Protein AF-A0AAP7ZIB4-F1 (afdb_monomer_lite)

Radius of gyration: 18.34 Å; chains: 1; bounding box: 40×40×44 Å

Structure (mmCIF, N/CA/C/O backbone):
data_AF-A0AAP7ZIB4-F1
#
_entry.id   AF-A0AAP7ZIB4-F1
#
loop_
_atom_site.group_PDB
_atom_site.id
_atom_site.type_symbol
_atom_site.label_atom_id
_atom_site.label_alt_id
_atom_site.label_comp_id
_atom_site.label_asym_id
_atom_site.label_entity_id
_atom_site.label_seq_id
_atom_site.pdbx_PDB_ins_code
_atom_site.Cartn_x
_atom_site.Cartn_y
_atom_site.Cartn_z
_atom_site.occupancy
_atom_site.B_iso_or_equiv
_atom_site.auth_seq_id
_atom_site.auth_comp_id
_atom_site.auth_asym_id
_atom_site.auth_atom_id
_atom_site.pdbx_PDB_model_num
ATOM 1 N N . MET A 1 1 ? 3.383 24.168 11.590 1.00 34.25 1 MET A N 1
ATOM 2 C CA . MET A 1 1 ? 4.564 24.063 10.703 1.00 34.25 1 MET A CA 1
ATOM 3 C C . MET A 1 1 ? 4.504 22.701 10.032 1.00 34.25 1 MET A C 1
ATOM 5 O O . MET A 1 1 ? 4.671 21.702 10.714 1.00 34.25 1 MET A O 1
ATOM 9 N N . GLY A 1 2 ? 4.090 22.662 8.764 1.00 28.77 2 GLY A N 1
ATOM 10 C CA . GLY A 1 2 ? 3.825 21.426 8.025 1.00 28.77 2 GLY A CA 1
ATOM 11 C C . GLY A 1 2 ? 5.024 21.015 7.176 1.00 28.77 2 GLY A C 1
ATOM 12 O O . GLY A 1 2 ? 5.537 21.827 6.413 1.00 28.77 2 GLY A O 1
ATOM 13 N N . SER A 1 3 ? 5.444 19.758 7.305 1.00 31.84 3 SER A N 1
ATOM 14 C CA . SER A 1 3 ? 6.395 19.114 6.401 1.00 31.84 3 SER A CA 1
ATOM 15 C C . SER A 1 3 ? 5.609 18.349 5.340 1.00 31.84 3 SER A C 1
ATOM 17 O O . SER A 1 3 ? 5.245 17.190 5.529 1.00 31.84 3 SER A O 1
ATOM 19 N N . LEU A 1 4 ? 5.327 19.021 4.225 1.00 31.39 4 LEU A N 1
ATOM 20 C CA . LEU A 1 4 ? 5.116 18.355 2.945 1.00 31.39 4 LEU A CA 1
ATOM 21 C C . LEU A 1 4 ? 6.457 17.726 2.556 1.00 31.39 4 LEU A C 1
ATOM 23 O O . LEU A 1 4 ? 7.365 18.433 2.125 1.00 31.39 4 LEU A O 1
ATOM 27 N N . SER A 1 5 ? 6.599 16.413 2.738 1.00 37.44 5 SER A N 1
ATOM 28 C CA . SER A 1 5 ? 7.734 15.668 2.192 1.00 37.44 5 SER A CA 1
ATOM 29 C C . SER A 1 5 ? 7.602 15.622 0.671 1.00 37.44 5 SER A C 1
ATOM 31 O O . SER A 1 5 ? 7.035 14.699 0.092 1.00 37.44 5 SER A O 1
ATOM 33 N N . LEU A 1 6 ? 8.110 16.672 0.030 1.00 36.69 6 LEU A N 1
ATOM 34 C CA . LEU A 1 6 ? 8.463 16.691 -1.379 1.00 36.69 6 LEU A CA 1
ATOM 35 C C . LEU A 1 6 ? 9.597 15.679 -1.575 1.00 36.69 6 LEU A C 1
ATOM 37 O O . LEU A 1 6 ? 10.765 15.982 -1.343 1.00 36.69 6 LEU A O 1
ATOM 41 N N . LEU A 1 7 ? 9.250 14.466 -2.001 1.00 39.47 7 LEU A N 1
ATOM 42 C CA . LEU A 1 7 ? 10.171 13.553 -2.678 1.00 39.47 7 LEU A CA 1
ATOM 43 C C . LEU A 1 7 ? 10.563 14.188 -4.019 1.00 39.47 7 LEU A C 1
ATOM 45 O O . LEU A 1 7 ? 10.048 13.840 -5.074 1.00 39.47 7 LEU A O 1
ATOM 49 N N . ALA A 1 8 ? 11.428 15.192 -3.955 1.00 42.78 8 ALA A N 1
ATOM 50 C CA . ALA A 1 8 ? 12.013 15.868 -5.099 1.00 42.78 8 ALA A CA 1
ATOM 51 C C . ALA A 1 8 ? 13.459 16.222 -4.757 1.00 42.78 8 ALA A C 1
ATOM 53 O O . ALA A 1 8 ? 13.782 17.393 -4.653 1.00 42.78 8 ALA A O 1
ATOM 54 N N . CYS A 1 9 ? 14.302 15.215 -4.516 1.00 45.88 9 CYS A N 1
ATOM 55 C CA . CYS A 1 9 ? 15.765 15.330 -4.489 1.00 45.88 9 CYS A CA 1
ATOM 56 C C . CYS A 1 9 ? 16.380 13.924 -4.591 1.00 45.88 9 CYS A C 1
ATOM 58 O O . CYS A 1 9 ? 17.032 13.437 -3.673 1.00 45.88 9 CYS A O 1
ATOM 60 N N . THR A 1 10 ? 16.199 13.240 -5.719 1.00 48.03 10 THR A N 1
ATOM 61 C CA . THR A 1 10 ? 17.286 12.369 -6.175 1.00 48.03 10 THR A CA 1
ATOM 62 C C . THR A 1 10 ? 18.381 13.305 -6.665 1.00 48.03 10 THR A C 1
ATOM 64 O O . THR A 1 10 ? 18.334 13.755 -7.808 1.00 48.03 10 THR A O 1
ATOM 67 N N . GLU A 1 11 ? 19.295 13.685 -5.775 1.00 46.38 11 GLU A N 1
ATOM 68 C CA . GLU A 1 11 ? 20.429 14.540 -6.116 1.00 46.38 11 GLU A CA 1
ATOM 69 C C . GLU A 1 11 ? 21.193 13.934 -7.312 1.00 46.38 11 GLU A C 1
ATOM 71 O O . GLU A 1 11 ? 21.683 12.802 -7.228 1.00 46.38 11 GLU A O 1
ATOM 76 N N . PRO A 1 12 ? 21.344 14.657 -8.439 1.00 49.06 12 PRO A N 1
ATOM 77 C CA . PRO A 1 12 ? 22.594 14.571 -9.172 1.00 49.06 12 PRO A CA 1
ATOM 78 C C . PRO A 1 12 ? 23.687 15.043 -8.210 1.00 49.06 12 PRO A C 1
ATOM 80 O O . PRO A 1 12 ? 23.446 15.956 -7.419 1.00 49.06 12 PRO A O 1
ATOM 83 N N . SER A 1 13 ? 24.881 14.450 -8.275 1.00 46.34 13 SER A N 1
ATOM 84 C CA . SER A 1 13 ? 26.043 14.923 -7.513 1.00 46.34 13 SER A CA 1
ATOM 85 C C . SER A 1 13 ? 26.079 16.461 -7.471 1.00 46.34 13 SER A C 1
ATOM 87 O O . SER A 1 13 ? 25.863 17.075 -8.527 1.00 46.34 13 SER A O 1
ATOM 89 N N . PRO A 1 14 ? 26.316 17.081 -6.298 1.00 46.84 14 PRO A N 1
ATOM 90 C CA . PRO A 1 14 ? 26.151 18.518 -6.117 1.00 46.84 14 PRO A CA 1
ATOM 91 C C . PRO A 1 14 ? 26.818 19.299 -7.258 1.00 46.84 14 PRO A C 1
ATOM 93 O O . PRO A 1 14 ? 28.013 19.144 -7.505 1.00 46.84 14 PRO A O 1
ATOM 96 N N . GLY A 1 15 ? 26.037 20.111 -7.980 1.00 51.59 15 GLY A N 1
ATOM 97 C CA . GLY A 1 15 ? 26.557 21.063 -8.968 1.00 51.59 15 GLY A CA 1
ATOM 98 C C . GLY A 1 15 ? 26.432 20.705 -10.455 1.00 51.59 15 GLY A C 1
ATOM 99 O O . GLY A 1 15 ? 26.952 21.464 -11.272 1.00 51.59 15 GLY A O 1
ATOM 100 N N . ARG A 1 16 ? 25.744 19.623 -10.857 1.00 56.44 16 ARG A N 1
ATOM 101 C CA . ARG A 1 16 ? 25.421 19.393 -12.284 1.00 56.44 16 ARG A CA 1
ATOM 102 C C . ARG A 1 16 ? 23.940 19.648 -12.592 1.00 56.44 16 ARG A C 1
ATOM 104 O O . ARG A 1 16 ? 23.093 18.965 -12.020 1.00 56.44 16 ARG A O 1
ATOM 111 N N . PRO A 1 17 ? 23.609 20.595 -13.493 1.00 68.00 17 PRO A N 1
ATOM 112 C CA . PRO A 1 17 ? 22.232 20.804 -13.925 1.00 68.00 17 PRO A CA 1
ATOM 113 C C . PRO A 1 17 ? 21.707 19.567 -14.666 1.00 68.00 17 PRO A C 1
ATOM 115 O O . PRO A 1 17 ? 22.447 18.911 -15.401 1.00 68.00 17 PRO A O 1
ATOM 118 N N . ILE A 1 18 ? 20.423 19.253 -14.473 1.00 74.56 18 ILE A N 1
ATOM 119 C CA . ILE A 1 18 ? 19.735 18.196 -15.223 1.00 74.56 18 ILE A CA 1
ATOM 120 C C . ILE A 1 18 ? 19.709 18.606 -16.701 1.00 74.56 18 ILE A C 1
ATOM 122 O O . ILE A 1 18 ? 19.246 19.699 -17.032 1.00 74.56 18 ILE A O 1
ATOM 126 N N . THR A 1 19 ? 20.226 17.747 -17.582 1.00 86.94 19 THR A N 1
ATOM 127 C CA . THR A 1 19 ? 20.201 17.987 -19.033 1.00 86.94 19 THR A CA 1
ATOM 128 C C . THR A 1 19 ? 18.797 17.765 -19.597 1.00 86.94 19 THR A C 1
ATOM 130 O O . THR A 1 19 ? 17.949 17.151 -18.947 1.00 86.94 19 THR A O 1
ATOM 133 N N . GLU A 1 20 ? 18.529 18.229 -20.818 1.00 87.38 20 GLU A N 1
ATOM 134 C CA . GLU A 1 20 ? 17.240 17.992 -21.484 1.00 87.38 20 GLU A CA 1
ATOM 135 C C . GLU A 1 20 ? 16.938 16.487 -21.623 1.00 87.38 20 GLU A C 1
ATOM 137 O O . GLU A 1 20 ? 15.811 16.043 -21.407 1.00 87.38 20 GLU A O 1
ATOM 142 N N . GLU A 1 21 ? 17.958 15.674 -21.902 1.00 86.19 21 GLU A N 1
ATOM 143 C CA . GLU A 1 21 ? 17.849 14.212 -21.945 1.00 86.19 21 GLU A CA 1
ATOM 144 C C . GLU A 1 21 ? 17.551 13.622 -20.562 1.00 86.19 21 GLU A C 1
ATOM 146 O O . GLU A 1 21 ? 16.784 12.665 -20.450 1.00 86.19 21 GLU A O 1
ATOM 151 N N . GLY A 1 22 ? 18.129 14.202 -19.504 1.00 83.06 22 GLY A N 1
ATOM 152 C CA . GLY A 1 22 ? 17.836 13.838 -18.120 1.00 83.06 22 GLY A CA 1
ATOM 153 C C . GLY A 1 22 ? 16.374 14.099 -17.758 1.00 83.06 22 GLY A C 1
ATOM 154 O O . GLY A 1 22 ? 15.717 13.221 -17.202 1.00 83.06 22 GLY A O 1
ATOM 155 N N . TRP A 1 23 ? 15.839 15.258 -18.147 1.00 87.50 23 TRP A N 1
ATOM 156 C CA . TRP A 1 23 ? 14.423 15.583 -17.961 1.00 87.50 23 TRP A CA 1
ATOM 157 C C . TRP A 1 23 ? 13.502 14.630 -18.720 1.00 87.50 23 TRP A C 1
ATOM 159 O O . TRP A 1 23 ? 12.559 14.109 -18.128 1.00 87.50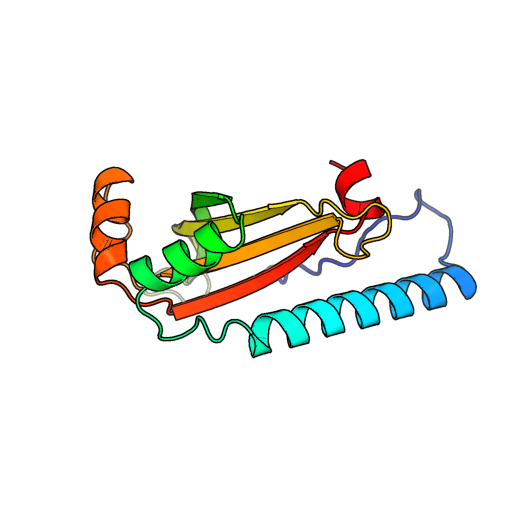 23 TRP A O 1
ATOM 169 N N . LYS A 1 24 ? 13.806 14.336 -19.992 1.00 88.69 24 LYS A N 1
ATOM 170 C CA . LYS A 1 24 ? 13.027 13.377 -20.795 1.00 88.69 24 LYS A CA 1
ATOM 171 C C . LYS A 1 24 ? 12.997 11.985 -20.164 1.00 88.69 24 LYS A C 1
ATOM 173 O O . LYS A 1 24 ? 11.959 11.330 -20.195 1.00 88.69 24 LYS A O 1
ATOM 178 N N . ARG A 1 25 ? 14.106 11.534 -19.563 1.00 84.88 25 ARG A N 1
ATOM 179 C CA . ARG A 1 25 ? 14.153 10.248 -18.852 1.00 84.88 25 ARG A CA 1
ATOM 180 C C . ARG A 1 25 ? 13.255 10.248 -17.616 1.00 84.88 25 ARG A C 1
ATOM 182 O O . ARG A 1 25 ? 12.451 9.336 -17.469 1.00 84.88 25 ARG A O 1
ATOM 189 N N . VAL A 1 26 ? 13.349 11.278 -16.774 1.00 85.69 26 VAL A N 1
ATOM 190 C CA . VAL A 1 26 ? 12.504 11.402 -15.573 1.00 85.69 26 VAL A CA 1
ATOM 191 C C . VAL A 1 26 ? 11.024 11.459 -15.953 1.00 85.69 26 VAL A C 1
ATOM 193 O O . VAL A 1 26 ? 10.203 10.790 -15.335 1.00 85.69 26 VAL A O 1
ATOM 196 N N . GLU A 1 27 ? 10.668 12.213 -16.993 1.00 88.31 27 GLU A N 1
ATOM 197 C CA . GLU A 1 27 ? 9.289 12.283 -17.484 1.00 88.31 27 GLU A CA 1
ATOM 198 C C . GLU A 1 27 ? 8.769 10.906 -17.925 1.00 88.31 27 GLU A C 1
ATOM 200 O O . GLU A 1 27 ? 7.650 10.516 -17.576 1.00 88.31 27 GLU A O 1
ATOM 205 N N . GLN A 1 28 ? 9.589 10.143 -18.654 1.00 90.00 28 GLN A N 1
ATOM 206 C CA . GLN A 1 28 ? 9.256 8.778 -19.057 1.00 90.00 28 GLN A CA 1
ATOM 207 C C . GLN A 1 28 ? 9.096 7.840 -17.854 1.00 90.00 28 GLN A C 1
ATOM 209 O O . GLN A 1 28 ? 8.110 7.106 -17.799 1.00 90.00 28 GLN A O 1
ATOM 214 N N . GLU A 1 29 ? 10.007 7.888 -16.881 1.00 88.12 29 GLU A N 1
ATOM 215 C CA . GLU A 1 29 ? 9.929 7.088 -15.651 1.00 88.12 29 GLU A CA 1
ATOM 216 C C . GLU A 1 29 ? 8.657 7.413 -14.858 1.00 88.12 29 GLU A C 1
ATOM 218 O O . GLU A 1 29 ? 7.896 6.511 -14.516 1.00 88.12 29 GLU A O 1
ATOM 223 N N . VAL A 1 30 ? 8.351 8.698 -14.647 1.00 88.69 30 VAL A N 1
ATOM 224 C CA . VAL A 1 30 ? 7.120 9.138 -13.968 1.00 88.69 30 VAL A CA 1
ATOM 225 C C . VAL A 1 30 ? 5.876 8.630 -14.697 1.00 88.69 30 VAL A C 1
ATOM 227 O O . VAL A 1 30 ? 4.929 8.161 -14.058 1.00 88.69 30 VAL A O 1
ATOM 230 N N . LYS A 1 31 ? 5.866 8.689 -16.034 1.00 91.38 31 LYS A N 1
ATOM 231 C CA . LYS A 1 31 ? 4.755 8.180 -16.843 1.00 91.38 31 LYS A CA 1
ATOM 232 C C . LYS A 1 31 ? 4.578 6.670 -16.677 1.00 91.38 31 LYS A C 1
ATOM 234 O O . LYS A 1 31 ? 3.447 6.221 -16.503 1.00 91.38 31 LYS A O 1
ATOM 239 N N . LEU A 1 32 ? 5.661 5.895 -16.719 1.00 92.12 32 LEU A N 1
ATOM 240 C CA . LEU A 1 32 ? 5.614 4.439 -16.559 1.00 92.12 32 LEU A CA 1
ATOM 241 C C . LEU A 1 32 ? 5.184 4.037 -15.144 1.00 92.12 32 LEU A C 1
ATOM 243 O O . LEU A 1 32 ? 4.262 3.239 -15.002 1.00 92.12 32 LEU A O 1
ATOM 247 N N . THR A 1 33 ? 5.741 4.661 -14.106 1.00 90.94 33 THR A N 1
ATOM 248 C CA . THR A 1 33 ? 5.336 4.429 -12.709 1.00 90.94 33 THR A CA 1
ATOM 249 C C . THR A 1 33 ? 3.856 4.728 -12.493 1.00 90.94 33 THR A C 1
ATOM 251 O O . THR A 1 33 ? 3.156 3.986 -11.801 1.00 90.94 33 THR A O 1
ATOM 254 N N . ARG A 1 34 ? 3.343 5.795 -13.116 1.00 92.56 34 ARG A N 1
ATOM 255 C CA . ARG A 1 34 ? 1.915 6.112 -13.079 1.00 92.56 34 ARG A CA 1
ATOM 256 C C . ARG A 1 34 ? 1.071 5.030 -13.755 1.00 92.56 34 ARG A C 1
ATOM 258 O O . ARG A 1 34 ? 0.054 4.644 -13.190 1.00 92.56 34 ARG A O 1
ATOM 265 N N . LEU A 1 35 ? 1.484 4.540 -14.923 1.00 94.75 35 LEU A N 1
ATOM 266 C CA . LEU A 1 35 ? 0.776 3.466 -15.626 1.00 94.75 35 LEU A CA 1
ATOM 267 C C . LEU A 1 35 ? 0.755 2.167 -14.812 1.00 94.75 35 LEU A C 1
ATOM 269 O O . LEU A 1 35 ? -0.289 1.528 -14.732 1.00 94.75 35 LEU A O 1
ATOM 273 N N . GLU A 1 36 ? 1.865 1.792 -14.175 1.00 94.44 36 GLU A N 1
ATOM 274 C CA . GLU A 1 36 ? 1.913 0.617 -13.294 1.00 94.44 36 GLU A CA 1
ATOM 275 C C . GLU A 1 36 ? 0.969 0.769 -12.099 1.00 94.44 36 GLU A C 1
ATOM 277 O O . GLU A 1 36 ? 0.223 -0.155 -11.776 1.00 94.44 36 GLU A O 1
ATOM 282 N N . ARG A 1 37 ? 0.913 1.964 -11.498 1.00 94.06 37 ARG A N 1
ATOM 283 C CA . ARG A 1 37 ? -0.059 2.259 -10.441 1.00 94.06 37 ARG A CA 1
ATOM 284 C C . ARG A 1 37 ? -1.501 2.136 -10.931 1.00 94.06 37 ARG A C 1
ATOM 286 O O . ARG A 1 37 ? -2.312 1.527 -10.245 1.00 94.06 37 ARG A O 1
ATOM 293 N N . GLU A 1 38 ? -1.827 2.713 -12.084 1.00 95.19 38 GLU A N 1
ATOM 294 C CA . GLU A 1 38 ? -3.182 2.660 -12.649 1.00 95.19 38 GLU A CA 1
ATOM 295 C C . GLU A 1 38 ? -3.602 1.215 -12.966 1.00 95.19 38 GLU A C 1
ATOM 297 O O . GLU A 1 38 ? -4.732 0.830 -12.667 1.00 95.19 38 GLU A O 1
ATOM 302 N N . LYS A 1 39 ? -2.686 0.393 -13.499 1.00 94.62 39 LYS A N 1
ATOM 303 C CA . LYS A 1 39 ? -2.917 -1.045 -13.706 1.00 94.62 39 LYS A CA 1
ATOM 304 C C . LYS A 1 39 ? -3.178 -1.767 -12.388 1.00 94.62 39 LYS A C 1
ATOM 306 O O . LYS A 1 39 ? -4.148 -2.514 -12.308 1.00 94.62 39 LYS A O 1
ATOM 311 N N . PHE A 1 40 ? -2.343 -1.530 -11.373 1.00 94.69 40 PHE A N 1
ATOM 312 C CA . PHE A 1 40 ? -2.511 -2.141 -10.057 1.00 94.69 40 PHE A CA 1
ATOM 313 C C . PHE A 1 40 ? -3.849 -1.748 -9.423 1.00 94.69 40 PHE A C 1
ATOM 315 O O . PHE A 1 40 ? -4.603 -2.620 -9.014 1.00 94.69 40 PHE A O 1
ATOM 322 N N . ASP A 1 41 ? -4.181 -0.453 -9.386 1.00 93.38 41 ASP A N 1
ATOM 323 C CA . ASP A 1 41 ? -5.445 0.040 -8.820 1.00 93.38 41 ASP A CA 1
ATOM 324 C C . ASP A 1 41 ? -6.671 -0.562 -9.545 1.00 93.38 41 ASP A C 1
ATOM 326 O O . ASP A 1 41 ? -7.703 -0.800 -8.915 1.00 93.38 41 ASP A O 1
ATOM 330 N N . ALA A 1 42 ? -6.566 -0.826 -10.854 1.00 94.81 42 ALA A N 1
ATOM 331 C CA . ALA A 1 42 ? -7.630 -1.450 -11.637 1.00 94.81 42 ALA A CA 1
ATOM 332 C C . ALA A 1 42 ? -7.789 -2.955 -11.357 1.00 94.81 42 ALA A C 1
ATOM 334 O O . ALA A 1 42 ? -8.920 -3.435 -11.280 1.00 94.81 42 ALA A O 1
ATOM 335 N N . SER A 1 43 ? -6.689 -3.700 -11.199 1.00 93.88 43 SER A N 1
ATOM 336 C CA . SER A 1 43 ? -6.738 -5.131 -10.861 1.00 93.88 43 SER A CA 1
ATOM 337 C C . SER A 1 43 ? -7.006 -5.389 -9.376 1.00 93.88 43 SER A C 1
ATOM 339 O O . SER A 1 43 ? -7.550 -6.434 -9.025 1.00 93.88 43 SER A O 1
ATOM 341 N N . HIS A 1 44 ? -6.697 -4.417 -8.515 1.00 95.00 44 HIS A N 1
ATOM 342 C CA . HIS A 1 44 ? -6.773 -4.525 -7.061 1.00 95.00 44 HIS A CA 1
ATOM 343 C C . HIS A 1 44 ? -7.571 -3.370 -6.439 1.00 95.00 44 HIS A C 1
ATOM 345 O O . HIS A 1 44 ? -7.000 -2.464 -5.818 1.00 95.00 44 HIS A O 1
ATOM 351 N N . PRO A 1 45 ? -8.913 -3.394 -6.511 1.00 93.69 45 PRO A N 1
ATOM 352 C CA . PRO A 1 45 ? -9.762 -2.420 -5.830 1.00 93.69 45 PRO A CA 1
ATOM 353 C C . PRO A 1 45 ? -9.837 -2.706 -4.313 1.00 93.69 45 PRO A C 1
ATOM 355 O O . PRO A 1 45 ? -10.894 -3.015 -3.768 1.00 93.69 45 PRO A O 1
ATOM 358 N N . LEU A 1 46 ? -8.697 -2.618 -3.616 1.00 95.81 46 LEU A N 1
ATOM 359 C CA . LEU A 1 46 ? -8.530 -3.064 -2.223 1.00 95.81 46 LEU A CA 1
ATOM 360 C C . LEU A 1 46 ? -9.279 -2.199 -1.204 1.00 95.81 46 LEU A C 1
ATOM 362 O O . LEU A 1 46 ? -9.664 -2.680 -0.141 1.00 95.81 46 LEU A O 1
ATOM 366 N N . LYS A 1 47 ? -9.478 -0.908 -1.489 1.00 96.44 47 LYS A N 1
ATOM 367 C CA . LYS A 1 47 ? -10.148 0.008 -0.558 1.00 96.44 47 LYS A CA 1
ATOM 368 C C . LYS A 1 47 ? -11.591 -0.439 -0.318 1.00 96.44 47 LYS A C 1
ATOM 370 O O . LYS A 1 47 ? -12.358 -0.589 -1.261 1.00 96.44 47 LYS A O 1
ATOM 375 N N . GLY A 1 48 ? -11.971 -0.579 0.947 1.00 96.81 48 GLY A N 1
ATOM 376 C CA . GLY A 1 48 ? -13.293 -1.057 1.349 1.00 96.81 48 GLY A CA 1
ATOM 377 C C . GLY A 1 48 ? -13.411 -2.581 1.441 1.00 96.81 48 GLY A C 1
ATOM 378 O O . GLY A 1 48 ? -14.420 -3.064 1.946 1.00 96.81 48 GLY A O 1
ATOM 379 N N . GLN A 1 49 ? -12.393 -3.340 1.021 1.00 97.62 49 GLN A N 1
ATOM 380 C CA . GLN A 1 49 ? -12.362 -4.795 1.176 1.00 97.62 49 GLN A CA 1
ATOM 381 C C . GLN A 1 49 ? -11.970 -5.197 2.599 1.00 97.62 49 GLN A C 1
ATOM 383 O O . GLN A 1 49 ? -11.228 -4.488 3.287 1.00 97.62 49 GLN A O 1
ATOM 388 N N . VAL A 1 50 ? -12.429 -6.374 3.026 1.00 97.31 50 VAL A N 1
ATOM 389 C CA . VAL A 1 50 ? -11.949 -7.000 4.265 1.00 97.31 50 VAL A CA 1
ATOM 390 C C . VAL A 1 50 ? -10.482 -7.391 4.080 1.00 97.31 50 VAL A C 1
ATOM 392 O O . VAL A 1 50 ? -10.119 -8.014 3.080 1.00 97.31 50 VAL A O 1
ATOM 395 N N . ALA A 1 51 ? -9.637 -7.029 5.045 1.00 97.44 51 ALA A N 1
ATOM 396 C CA . ALA A 1 51 ? -8.188 -7.124 4.917 1.00 97.44 51 ALA A CA 1
ATOM 397 C C . ALA A 1 51 ? -7.700 -8.571 4.765 1.00 97.44 51 ALA A C 1
ATOM 399 O O . ALA A 1 51 ? -6.897 -8.852 3.888 1.00 97.44 51 ALA A O 1
ATOM 400 N N . GLY A 1 52 ? -8.214 -9.511 5.559 1.00 96.88 52 GLY A N 1
ATOM 401 C CA . GLY A 1 52 ? -7.778 -10.911 5.541 1.00 96.88 52 GLY A CA 1
ATOM 402 C C . GLY A 1 52 ? -7.901 -11.582 4.162 1.00 96.88 52 GLY A C 1
ATOM 403 O O . GLY A 1 52 ? -6.914 -12.118 3.662 1.00 96.88 52 GLY A O 1
ATOM 404 N N . PRO A 1 53 ? -9.081 -11.576 3.513 1.00 96.81 53 PRO A N 1
ATOM 405 C CA . PRO A 1 53 ? -9.231 -12.057 2.138 1.00 96.81 53 PRO A CA 1
ATOM 406 C C . PRO A 1 53 ? -8.353 -11.317 1.120 1.00 96.81 53 PRO A C 1
ATOM 408 O O . PRO A 1 53 ? -7.717 -11.970 0.302 1.00 96.81 53 PRO A O 1
ATOM 411 N N . ALA A 1 54 ? -8.271 -9.986 1.197 1.00 97.25 54 ALA A N 1
ATOM 412 C CA . ALA A 1 54 ? -7.463 -9.187 0.276 1.00 97.25 54 ALA A CA 1
ATOM 413 C C . ALA A 1 54 ? -5.957 -9.493 0.384 1.00 97.25 54 ALA A C 1
ATOM 415 O O . ALA A 1 54 ? -5.268 -9.609 -0.623 1.00 97.25 54 ALA A O 1
ATOM 416 N N . LEU A 1 55 ? -5.447 -9.683 1.603 1.00 97.38 55 LEU A N 1
ATOM 417 C CA . LEU A 1 55 ? -4.057 -10.077 1.840 1.00 97.38 55 LEU A CA 1
ATOM 418 C C . LEU A 1 55 ? -3.765 -11.492 1.345 1.00 97.38 55 LEU A C 1
ATOM 420 O O . LEU A 1 55 ? -2.670 -11.739 0.857 1.00 97.38 55 LEU A O 1
ATOM 424 N N . ARG A 1 56 ? -4.737 -12.410 1.435 1.00 96.69 56 ARG A N 1
ATOM 425 C CA . ARG A 1 56 ? -4.602 -13.745 0.838 1.00 96.69 56 ARG A CA 1
ATOM 426 C C . ARG A 1 56 ? -4.518 -13.678 -0.683 1.00 96.69 56 ARG A C 1
ATOM 428 O O . ARG A 1 56 ? -3.650 -14.331 -1.234 1.00 96.69 56 ARG A O 1
ATOM 435 N N . GLN A 1 57 ? -5.334 -12.843 -1.332 1.00 96.31 57 GLN A N 1
ATOM 436 C CA . GLN A 1 57 ? -5.217 -12.624 -2.777 1.00 96.31 57 GLN A CA 1
ATOM 437 C C . GLN A 1 57 ? -3.815 -12.118 -3.146 1.00 96.31 57 GLN A C 1
ATOM 439 O O . GLN A 1 57 ? -3.173 -12.692 -4.013 1.00 96.31 57 GLN A O 1
ATOM 444 N N . LEU A 1 58 ? -3.313 -11.092 -2.450 1.00 97.06 58 LEU A N 1
ATOM 445 C CA . LEU A 1 58 ? -1.959 -10.584 -2.695 1.00 97.06 58 LEU A CA 1
ATOM 446 C C . LEU A 1 58 ? -0.892 -11.664 -2.454 1.00 97.06 58 LEU A C 1
ATOM 448 O O . LEU A 1 58 ? 0.052 -11.777 -3.226 1.00 97.06 58 LEU A O 1
ATOM 452 N N . HIS A 1 59 ? -1.046 -12.484 -1.414 1.00 96.94 59 HIS A N 1
ATOM 453 C CA . HIS A 1 59 ? -0.146 -13.604 -1.148 1.00 96.94 59 HIS A CA 1
ATOM 454 C C . HIS A 1 59 ? -0.171 -14.663 -2.261 1.00 96.94 59 HIS A C 1
ATOM 456 O O . HIS A 1 59 ? 0.881 -15.173 -2.639 1.00 96.94 59 HIS A O 1
ATOM 462 N N . ASP A 1 60 ? -1.348 -14.987 -2.802 1.00 96.81 60 ASP A N 1
ATOM 463 C CA . ASP A 1 60 ? -1.493 -15.905 -3.941 1.00 96.81 60 ASP A CA 1
ATOM 464 C C . ASP A 1 60 ? -0.845 -15.333 -5.217 1.00 96.81 60 ASP A C 1
ATOM 466 O O . ASP A 1 60 ? -0.421 -16.083 -6.093 1.00 96.81 60 ASP A O 1
ATOM 470 N N . GLU A 1 61 ? -0.706 -14.008 -5.282 1.00 94.69 61 GLU A N 1
ATOM 471 C CA . GLU A 1 61 ? 0.067 -13.266 -6.281 1.00 94.69 61 GLU A CA 1
ATOM 472 C C . GLU A 1 61 ? 1.536 -13.051 -5.861 1.00 94.69 61 GLU A C 1
ATOM 474 O O . GLU A 1 61 ? 2.215 -12.182 -6.395 1.00 94.69 61 GLU A O 1
ATOM 479 N N . GLU A 1 62 ? 2.056 -13.839 -4.917 1.00 95.88 62 GLU A N 1
ATOM 480 C CA . GLU A 1 62 ? 3.458 -13.837 -4.465 1.00 95.88 62 GLU A CA 1
ATOM 481 C C . GLU A 1 62 ? 3.911 -12.573 -3.708 1.00 95.88 62 GLU A C 1
ATOM 483 O O . GLU A 1 62 ? 5.109 -12.370 -3.484 1.00 95.88 62 GLU A O 1
ATOM 488 N N . TYR A 1 63 ? 2.985 -11.725 -3.249 1.00 97.38 63 TYR A N 1
ATOM 489 C CA . TYR A 1 63 ? 3.337 -10.649 -2.323 1.00 97.38 63 TYR A CA 1
ATOM 490 C C . TYR A 1 63 ? 3.619 -11.200 -0.922 1.00 97.38 63 TYR A C 1
ATOM 492 O O . TYR A 1 63 ? 2.808 -11.903 -0.317 1.00 97.38 63 TYR A O 1
ATOM 500 N N . VAL A 1 64 ? 4.736 -10.773 -0.339 1.00 96.94 64 VAL A N 1
ATOM 501 C CA . VAL A 1 64 ? 5.061 -11.013 1.068 1.00 96.94 64 VAL A CA 1
ATOM 502 C C . VAL A 1 64 ? 4.585 -9.825 1.893 1.00 96.94 64 VAL A C 1
ATOM 504 O O . VAL A 1 64 ? 5.089 -8.711 1.737 1.00 96.94 64 VAL A O 1
ATOM 507 N N . CYS A 1 65 ? 3.618 -10.062 2.780 1.00 96.94 65 CYS A N 1
ATOM 508 C CA . CYS A 1 65 ? 3.006 -9.034 3.618 1.00 96.94 65 CYS A CA 1
ATOM 509 C C . CYS A 1 65 ? 3.407 -9.167 5.094 1.00 96.94 65 CYS A C 1
ATOM 511 O O . CYS A 1 65 ? 3.458 -10.272 5.628 1.00 96.94 65 CYS A O 1
ATOM 513 N N . HIS A 1 66 ? 3.622 -8.042 5.777 1.00 96.06 66 HIS A N 1
ATOM 514 C CA . HIS A 1 66 ? 3.838 -7.989 7.227 1.00 96.06 66 HIS A CA 1
ATOM 515 C C . HIS A 1 66 ? 3.209 -6.734 7.843 1.00 96.06 66 HIS A C 1
ATOM 517 O O . HIS A 1 66 ? 2.966 -5.741 7.153 1.00 96.06 66 HIS A O 1
ATOM 523 N N . ILE A 1 67 ? 2.940 -6.771 9.149 1.00 97.25 67 ILE A N 1
ATOM 524 C CA . ILE A 1 67 ? 2.506 -5.589 9.898 1.00 97.25 67 ILE A CA 1
ATOM 525 C C . ILE A 1 67 ? 3.756 -4.799 10.293 1.00 97.25 67 ILE A C 1
ATOM 527 O O . ILE A 1 67 ? 4.682 -5.332 10.894 1.00 97.25 67 ILE A O 1
ATOM 531 N N . GLY A 1 68 ? 3.787 -3.517 9.949 1.00 94.56 68 GLY A N 1
ATOM 532 C CA . GLY A 1 68 ? 4.831 -2.581 10.353 1.00 94.56 68 GLY A CA 1
ATOM 533 C C . GLY A 1 68 ? 4.229 -1.344 11.006 1.00 94.56 68 GLY A C 1
ATOM 534 O O . GLY A 1 68 ? 3.011 -1.179 11.060 1.00 94.56 68 GLY A O 1
ATOM 535 N N . TYR A 1 69 ? 5.082 -0.445 11.490 1.00 93.56 69 TYR A N 1
ATOM 536 C CA . TYR A 1 69 ? 4.649 0.764 12.185 1.00 93.56 69 TYR A CA 1
ATOM 537 C C . TYR A 1 69 ? 5.291 1.998 11.565 1.00 93.56 69 TYR A C 1
ATOM 539 O O . TYR A 1 69 ? 6.501 2.018 11.351 1.00 93.56 69 TYR A O 1
ATOM 547 N N . LEU A 1 70 ? 4.488 3.035 11.330 1.00 89.94 70 LEU A N 1
ATOM 548 C CA . LEU A 1 70 ? 4.974 4.362 10.956 1.00 89.94 70 LEU A CA 1
ATOM 549 C C . LEU A 1 70 ? 4.584 5.380 12.015 1.00 89.94 70 LEU A C 1
ATOM 551 O O . LEU A 1 70 ? 3.453 5.382 12.501 1.00 89.94 70 LEU A O 1
ATOM 555 N N . ASP A 1 71 ? 5.504 6.283 12.321 1.00 89.19 71 ASP A N 1
ATOM 556 C CA . ASP A 1 71 ? 5.219 7.458 13.131 1.00 89.19 71 ASP A CA 1
ATOM 557 C C . ASP A 1 71 ? 4.606 8.534 12.234 1.00 89.19 71 ASP A C 1
ATOM 559 O O . ASP A 1 71 ? 5.299 9.258 11.517 1.00 89.19 71 ASP A O 1
ATOM 563 N N . LEU A 1 72 ? 3.274 8.607 12.236 1.00 84.12 72 LEU A N 1
ATOM 564 C CA . LEU A 1 72 ? 2.534 9.549 11.403 1.00 84.12 72 LEU A CA 1
ATOM 565 C C . LEU A 1 72 ? 2.228 10.830 12.188 1.00 84.12 72 LEU A C 1
ATOM 567 O O . LEU A 1 72 ? 1.761 10.750 13.329 1.00 84.12 72 LEU A O 1
ATOM 571 N N . PRO A 1 73 ? 2.452 12.020 11.601 1.00 86.19 73 PRO A N 1
ATOM 572 C CA . PRO A 1 73 ? 2.111 13.271 12.255 1.00 86.19 73 PRO A CA 1
ATOM 573 C C . PRO A 1 73 ? 0.590 13.421 12.351 1.00 86.19 73 PRO A C 1
ATOM 575 O O . PRO A 1 73 ? -0.142 13.265 11.372 1.00 86.19 73 PRO A O 1
ATOM 578 N N . ARG A 1 74 ? 0.108 13.792 13.533 1.00 83.56 74 ARG A N 1
ATOM 579 C CA . ARG A 1 74 ? -1.293 14.085 13.829 1.00 83.56 74 ARG A CA 1
ATOM 580 C C . ARG A 1 74 ? -1.386 15.415 14.563 1.00 83.56 74 ARG A C 1
ATOM 582 O O . ARG A 1 74 ? -0.517 15.757 15.354 1.00 83.56 74 ARG A O 1
ATOM 589 N N . ILE A 1 75 ? -2.449 16.175 14.317 1.00 82.62 75 ILE A N 1
ATOM 590 C CA . ILE A 1 75 ? -2.740 17.377 15.106 1.00 82.62 75 ILE A CA 1
ATOM 591 C C . ILE A 1 75 ? -3.114 16.944 16.529 1.00 82.62 75 ILE A C 1
ATOM 593 O O . ILE A 1 75 ? -4.063 16.174 16.711 1.00 82.62 75 ILE A O 1
ATOM 597 N N . ALA A 1 76 ? -2.377 17.442 17.523 1.00 84.19 76 ALA A N 1
ATOM 598 C CA . ALA A 1 76 ? -2.618 17.128 18.925 1.00 84.19 76 ALA A CA 1
ATOM 599 C C . ALA A 1 76 ? -3.995 17.651 19.363 1.00 84.19 76 ALA A C 1
ATOM 601 O O . ALA A 1 76 ? -4.375 18.791 19.064 1.00 84.19 76 ALA A O 1
ATOM 602 N N . LYS A 1 77 ? -4.756 16.818 20.086 1.00 80.94 77 LYS A N 1
ATOM 603 C CA . LYS A 1 77 ? -6.113 17.168 20.536 1.00 80.94 77 LYS A CA 1
ATOM 604 C C . LYS A 1 77 ? -6.113 18.489 21.315 1.00 80.94 77 LYS A C 1
ATOM 606 O O . LYS A 1 77 ? -5.312 18.680 22.221 1.00 80.94 77 LYS A O 1
ATOM 611 N N . GLY A 1 78 ? -7.054 19.374 20.985 1.00 81.50 78 GLY A N 1
ATOM 612 C CA . GLY A 1 78 ? -7.219 20.663 21.666 1.00 81.50 78 GLY A CA 1
ATOM 613 C C . GLY A 1 78 ? -6.265 21.765 21.198 1.00 81.50 78 GLY A C 1
ATOM 614 O O . GLY A 1 78 ? -6.285 22.853 21.765 1.00 81.50 78 GLY A O 1
ATOM 615 N N . THR A 1 79 ? -5.460 21.524 20.158 1.00 74.06 79 THR A N 1
ATOM 616 C CA . THR A 1 79 ? -4.572 22.537 19.570 1.00 74.06 79 THR A CA 1
ATOM 617 C C . THR A 1 79 ? -4.687 22.540 18.045 1.00 74.06 79 THR A C 1
ATOM 619 O O . THR A 1 79 ? -4.991 21.515 17.446 1.00 74.06 79 THR A O 1
ATOM 622 N N . LEU A 1 80 ? -4.441 23.686 17.404 1.00 72.75 80 LEU A N 1
ATOM 623 C CA . LEU A 1 80 ? -4.349 23.798 15.936 1.00 72.75 80 LEU A CA 1
ATOM 624 C C . LEU A 1 80 ? -2.899 23.935 15.440 1.00 72.75 80 LEU A C 1
ATOM 626 O O . LEU A 1 80 ? -2.656 23.946 14.236 1.00 72.75 80 LEU A O 1
ATOM 630 N N . ALA A 1 81 ? -1.938 24.065 16.358 1.00 76.25 81 ALA A N 1
ATOM 631 C CA . ALA A 1 81 ? -0.554 24.419 16.044 1.00 76.25 81 ALA A CA 1
ATOM 632 C C . ALA A 1 81 ? 0.470 23.330 16.402 1.00 76.25 81 ALA A C 1
ATOM 634 O O . ALA A 1 81 ? 1.600 23.393 15.914 1.00 76.25 81 ALA A O 1
ATOM 635 N N . THR A 1 82 ? 0.086 22.337 17.211 1.00 83.25 82 THR A N 1
ATOM 636 C CA . THR A 1 82 ? 0.998 21.301 17.706 1.00 83.25 82 THR A CA 1
ATOM 637 C C . THR A 1 82 ? 0.736 19.981 16.995 1.00 83.25 82 THR A C 1
ATOM 639 O O . THR A 1 82 ? -0.403 19.517 16.918 1.00 83.25 82 THR A O 1
ATOM 642 N N . PHE A 1 83 ? 1.806 19.372 16.489 1.00 86.31 83 PHE A N 1
ATOM 643 C CA . PHE A 1 83 ? 1.780 18.020 15.946 1.00 86.31 83 PHE A CA 1
ATOM 644 C C . PHE A 1 83 ? 2.343 17.041 16.974 1.00 86.31 83 PHE A C 1
ATOM 646 O O . PHE A 1 83 ? 3.342 17.328 17.629 1.00 86.31 83 PHE A O 1
ATOM 653 N N . GLU A 1 84 ? 1.709 15.883 17.085 1.00 88.25 84 GLU A N 1
ATOM 654 C CA . GLU A 1 84 ? 2.243 14.704 17.757 1.00 88.25 84 GLU A CA 1
ATOM 655 C C . GLU A 1 84 ? 2.516 13.623 16.711 1.00 88.25 84 GLU A C 1
ATOM 657 O O . GLU A 1 84 ? 1.798 13.515 15.716 1.00 88.25 84 GLU A O 1
ATOM 662 N N . PHE A 1 85 ? 3.559 12.828 16.919 1.00 87.94 85 PHE A N 1
ATOM 663 C CA . PHE A 1 85 ? 3.809 11.649 16.099 1.00 87.94 85 PHE A CA 1
ATOM 664 C C . PHE A 1 85 ? 3.133 10.451 16.750 1.00 87.94 85 PHE A C 1
ATOM 666 O O . PHE A 1 85 ? 3.378 10.144 17.917 1.00 87.94 85 PHE A O 1
ATOM 673 N N . VAL A 1 86 ? 2.250 9.799 15.999 1.00 87.19 86 VAL A N 1
ATOM 674 C CA . VAL A 1 86 ? 1.495 8.641 16.466 1.00 87.19 86 VAL A CA 1
ATOM 675 C C . VAL A 1 86 ? 1.985 7.413 15.725 1.00 87.19 86 VAL A C 1
ATOM 677 O O . VAL A 1 86 ? 1.801 7.291 14.510 1.00 87.19 86 VAL A O 1
ATOM 680 N N . ARG A 1 87 ? 2.553 6.478 16.486 1.00 90.19 87 ARG A N 1
ATOM 681 C CA . ARG A 1 87 ? 2.913 5.154 15.994 1.00 90.19 87 ARG A CA 1
ATOM 682 C C . ARG A 1 87 ? 1.655 4.433 15.517 1.00 90.19 87 ARG A C 1
ATOM 684 O O . ARG A 1 87 ? 0.787 4.091 16.317 1.00 90.19 87 ARG A O 1
ATOM 691 N N . THR A 1 88 ? 1.558 4.233 14.211 1.00 91.19 88 THR A N 1
ATOM 692 C CA . THR A 1 88 ? 0.369 3.718 13.533 1.00 91.19 88 THR A CA 1
ATOM 693 C C . THR A 1 88 ? 0.713 2.402 12.839 1.00 91.19 88 THR A C 1
ATOM 695 O O . THR A 1 88 ? 1.622 2.397 12.003 1.00 91.19 88 THR A O 1
ATOM 698 N N . PRO A 1 89 ? 0.031 1.289 13.166 1.00 95.81 89 PRO A N 1
ATOM 699 C CA . PRO A 1 89 ? 0.231 0.034 12.458 1.00 95.81 89 PRO A CA 1
ATOM 700 C C . PRO A 1 89 ? -0.326 0.104 11.036 1.00 95.81 89 PRO A C 1
ATOM 702 O O . PRO A 1 89 ? -1.438 0.583 10.800 1.00 95.81 89 PRO A O 1
ATOM 705 N N . MET A 1 90 ? 0.439 -0.429 10.095 1.00 95.94 90 MET A N 1
ATOM 706 C CA . MET A 1 90 ? 0.096 -0.559 8.683 1.00 95.94 90 MET A CA 1
ATOM 707 C C . MET A 1 90 ? 0.498 -1.944 8.188 1.00 95.94 90 MET A C 1
ATOM 709 O O . MET A 1 90 ? 1.360 -2.586 8.784 1.00 95.94 90 MET A O 1
ATOM 713 N N . VAL A 1 91 ? -0.103 -2.401 7.092 1.00 97.81 91 VAL A N 1
ATOM 714 C CA . VAL A 1 91 ? 0.350 -3.625 6.421 1.00 97.81 91 VAL A CA 1
ATOM 715 C C . VAL A 1 91 ? 1.203 -3.247 5.217 1.00 97.81 91 VAL A C 1
ATOM 717 O O . VAL A 1 91 ? 0.785 -2.435 4.394 1.00 97.81 91 VAL A O 1
ATOM 720 N N . PHE A 1 92 ? 2.393 -3.829 5.126 1.00 97.50 92 PHE A N 1
ATOM 721 C CA . PHE A 1 92 ? 3.349 -3.631 4.043 1.00 97.50 92 PHE A CA 1
ATOM 722 C C . PHE A 1 92 ? 3.472 -4.924 3.261 1.00 97.50 92 PHE A C 1
ATOM 724 O O . PHE A 1 92 ? 3.886 -5.937 3.820 1.00 97.50 92 PHE A O 1
ATOM 731 N N . CYS A 1 93 ? 3.125 -4.881 1.983 1.00 98.00 93 CYS A N 1
ATOM 732 C CA . CYS A 1 93 ? 3.251 -5.995 1.058 1.00 98.00 93 CYS A CA 1
ATOM 733 C C . CYS A 1 93 ? 4.290 -5.664 -0.008 1.00 98.00 93 CYS A C 1
ATOM 735 O O . CYS A 1 93 ? 4.297 -4.556 -0.543 1.00 98.00 93 CYS A O 1
ATOM 737 N N . MET A 1 94 ? 5.143 -6.626 -0.336 1.00 97.25 94 MET A N 1
ATOM 738 C CA . MET A 1 94 ? 6.188 -6.466 -1.341 1.00 97.25 94 MET A CA 1
ATOM 739 C C . MET A 1 94 ? 6.253 -7.687 -2.252 1.00 97.25 94 MET A C 1
ATOM 741 O O . MET A 1 94 ? 6.189 -8.815 -1.772 1.00 97.25 94 MET A O 1
ATOM 745 N N . GLN A 1 95 ? 6.426 -7.452 -3.548 1.00 96.12 95 GLN A N 1
ATOM 746 C CA . GLN A 1 95 ? 6.666 -8.482 -4.553 1.00 96.12 95 GLN A CA 1
ATOM 747 C C . GLN A 1 95 ? 7.871 -8.070 -5.402 1.00 96.12 95 GLN A C 1
ATOM 749 O O . GLN A 1 95 ? 7.890 -6.975 -5.968 1.00 96.12 95 GLN A O 1
ATOM 754 N N . GLY A 1 96 ? 8.878 -8.937 -5.483 1.00 92.50 96 GLY A N 1
ATOM 755 C CA . GLY A 1 96 ? 9.998 -8.770 -6.407 1.00 92.50 96 GLY A CA 1
ATOM 756 C C . GLY A 1 96 ? 9.641 -9.331 -7.780 1.00 92.50 96 GLY A C 1
ATOM 757 O O . GLY A 1 96 ? 9.028 -10.393 -7.871 1.00 92.50 96 GLY A O 1
ATOM 758 N N . SER A 1 97 ? 10.018 -8.638 -8.850 1.00 89.00 97 SER A N 1
ATOM 759 C CA . SER A 1 97 ? 9.832 -9.162 -10.199 1.00 89.00 97 SER A CA 1
ATOM 760 C C . SER A 1 97 ? 10.798 -10.305 -10.488 1.00 89.00 97 SER A C 1
ATOM 762 O O . SER A 1 97 ? 11.981 -10.254 -10.149 1.00 89.00 97 SER A O 1
ATOM 764 N N . THR A 1 98 ? 10.292 -11.328 -11.168 1.00 83.56 98 THR A N 1
ATOM 765 C CA . THR A 1 98 ? 11.087 -12.439 -11.703 1.00 83.56 98 THR A CA 1
ATOM 766 C C . THR A 1 98 ? 11.496 -12.212 -13.161 1.00 83.56 98 THR A C 1
ATOM 768 O O . THR A 1 98 ? 12.270 -12.998 -13.710 1.00 83.56 98 THR A O 1
ATOM 771 N N . GLN A 1 99 ? 11.007 -11.141 -13.800 1.00 85.31 99 GLN A N 1
ATOM 772 C CA . GLN A 1 99 ? 11.306 -10.825 -15.195 1.00 85.31 99 GLN A CA 1
ATOM 773 C C . GLN A 1 99 ? 12.506 -9.864 -15.291 1.00 85.31 99 GLN A C 1
ATOM 775 O O . GLN A 1 99 ? 12.492 -8.806 -14.663 1.00 85.31 99 GLN A O 1
ATOM 780 N N . PRO A 1 100 ? 13.537 -10.187 -16.095 1.00 77.25 100 PRO A N 1
ATOM 781 C CA . PRO A 1 100 ? 14.792 -9.427 -16.137 1.00 77.25 100 PRO A CA 1
ATOM 782 C C . PRO A 1 100 ? 14.648 -7.994 -16.672 1.00 77.25 100 PRO A C 1
ATOM 784 O O . PRO A 1 100 ? 15.463 -7.143 -16.324 1.00 77.25 100 PRO A O 1
ATOM 787 N N . ASP A 1 101 ? 13.609 -7.727 -17.467 1.00 82.44 101 ASP A N 1
ATOM 788 C CA . ASP A 1 101 ? 13.338 -6.422 -18.087 1.00 82.44 101 ASP A CA 1
ATOM 789 C C . ASP A 1 101 ? 12.059 -5.761 -17.541 1.00 82.44 101 ASP A C 1
ATOM 791 O O . ASP A 1 101 ? 11.483 -4.877 -18.181 1.00 82.44 101 ASP A O 1
ATOM 795 N N . ASP A 1 102 ? 11.578 -6.191 -16.369 1.00 86.38 102 ASP A N 1
ATOM 796 C CA . ASP A 1 102 ? 10.450 -5.522 -15.725 1.00 86.38 102 ASP A CA 1
ATOM 797 C C . ASP A 1 102 ? 10.860 -4.112 -15.299 1.00 86.38 102 ASP A C 1
ATOM 799 O O . ASP A 1 102 ? 11.842 -3.911 -14.580 1.00 86.38 102 ASP A O 1
ATOM 803 N N . PHE A 1 103 ? 10.078 -3.122 -15.726 1.00 89.44 103 PHE A N 1
ATOM 804 C CA . PHE A 1 103 ? 10.251 -1.751 -15.262 1.00 89.44 103 PHE A CA 1
ATOM 805 C C . PHE A 1 103 ? 10.111 -1.678 -13.736 1.00 89.44 103 PHE A C 1
ATOM 807 O O . PHE A 1 103 ? 10.856 -0.953 -13.073 1.00 89.44 103 PHE A O 1
ATOM 814 N N . CYS A 1 104 ? 9.174 -2.459 -13.191 1.00 92.31 104 CYS A N 1
ATOM 815 C CA . CYS A 1 104 ? 8.908 -2.536 -11.771 1.00 92.31 104 CYS A CA 1
ATOM 816 C C . CYS A 1 104 ? 9.650 -3.713 -11.141 1.00 92.31 104 CYS A C 1
ATOM 818 O O . CYS A 1 104 ? 9.118 -4.817 -11.039 1.00 92.31 104 CYS A O 1
ATOM 820 N N . VAL A 1 105 ? 10.889 -3.475 -10.714 1.00 93.06 105 VAL A N 1
ATOM 821 C CA . VAL A 1 105 ? 11.727 -4.514 -10.100 1.00 93.06 105 VAL A CA 1
ATOM 822 C C . VAL A 1 105 ? 11.170 -4.924 -8.741 1.00 93.06 105 VAL A C 1
ATOM 824 O O . VAL A 1 105 ? 11.167 -6.108 -8.419 1.00 93.06 105 VAL A O 1
ATOM 827 N N . GLU A 1 106 ? 10.644 -3.972 -7.967 1.00 93.81 106 GLU A N 1
ATOM 828 C CA . GLU A 1 106 ? 9.875 -4.270 -6.758 1.00 93.81 106 GLU A CA 1
ATOM 829 C C . GLU A 1 106 ? 8.552 -3.506 -6.752 1.00 93.81 106 GLU A C 1
ATOM 831 O O . GLU A 1 106 ? 8.493 -2.296 -6.982 1.00 93.81 106 GLU A O 1
ATOM 836 N N . ARG A 1 107 ? 7.476 -4.215 -6.422 1.00 95.81 107 ARG A N 1
ATOM 837 C CA . ARG A 1 107 ? 6.144 -3.658 -6.203 1.00 95.81 107 ARG A CA 1
ATOM 838 C C . ARG A 1 107 ? 5.887 -3.603 -4.709 1.00 95.81 107 ARG A C 1
ATOM 840 O O . ARG A 1 107 ? 5.921 -4.631 -4.042 1.00 95.81 107 ARG A O 1
ATOM 847 N N . HIS A 1 108 ? 5.596 -2.416 -4.195 1.00 96.62 108 HIS A N 1
ATOM 848 C CA . HIS A 1 108 ? 5.288 -2.177 -2.787 1.00 96.62 108 HIS A CA 1
ATOM 849 C C . HIS A 1 108 ? 3.842 -1.717 -2.651 1.00 96.62 108 HIS A C 1
ATOM 851 O O . HIS A 1 108 ? 3.401 -0.809 -3.356 1.00 96.62 108 HIS A O 1
ATOM 857 N N . VAL A 1 109 ? 3.107 -2.319 -1.724 1.00 97.44 109 VAL A N 1
ATOM 858 C CA . VAL A 1 109 ? 1.720 -1.975 -1.418 1.00 97.44 109 VAL A CA 1
ATOM 859 C C . VAL A 1 109 ? 1.602 -1.742 0.078 1.00 97.44 109 VAL A C 1
ATOM 861 O O . VAL A 1 109 ? 1.741 -2.660 0.883 1.00 97.44 109 VAL A O 1
ATOM 864 N N . ASN A 1 110 ? 1.308 -0.503 0.450 1.00 96.56 110 ASN A N 1
ATOM 865 C CA . ASN A 1 110 ? 1.090 -0.108 1.833 1.00 96.56 110 ASN A CA 1
ATOM 866 C C . ASN A 1 110 ? -0.411 0.021 2.066 1.00 96.56 110 ASN A C 1
ATOM 868 O O . ASN A 1 110 ? -1.076 0.794 1.375 1.00 96.56 110 ASN A O 1
ATOM 872 N N . LEU A 1 111 ? -0.944 -0.705 3.041 1.00 97.25 111 LEU A N 1
ATOM 873 C CA . LEU A 1 111 ? -2.368 -0.753 3.345 1.00 97.25 111 LEU A CA 1
ATOM 874 C C . LEU A 1 111 ? -2.636 -0.143 4.719 1.00 97.25 111 LEU A C 1
ATOM 876 O O . LEU A 1 111 ? -2.071 -0.558 5.735 1.00 97.25 111 LEU A O 1
ATOM 880 N N . ASN A 1 112 ? -3.549 0.823 4.737 1.00 96.19 112 ASN A N 1
ATOM 881 C CA . ASN A 1 112 ? -4.147 1.333 5.957 1.00 96.19 112 ASN A CA 1
ATOM 882 C C . ASN A 1 112 ? -5.345 0.460 6.311 1.00 96.19 112 ASN A C 1
ATOM 884 O O . ASN A 1 112 ? -6.245 0.263 5.493 1.00 96.19 112 ASN A O 1
ATOM 888 N N . ILE A 1 113 ? -5.368 -0.041 7.541 1.00 97.19 113 ILE A N 1
ATOM 889 C CA . ILE A 1 113 ? -6.434 -0.902 8.045 1.00 97.19 113 ILE A CA 1
ATOM 890 C C . ILE A 1 113 ? -7.249 -0.123 9.076 1.00 97.19 113 ILE A C 1
ATOM 892 O O . ILE A 1 113 ? -6.707 0.610 9.904 1.00 97.19 113 ILE A O 1
ATOM 896 N N . GLY A 1 114 ? -8.568 -0.281 9.035 1.00 95.88 114 GLY A N 1
ATOM 897 C CA . GLY A 1 114 ? -9.481 0.190 10.072 1.00 95.88 114 GLY A CA 1
ATOM 898 C C . GLY A 1 114 ? -9.385 -0.692 11.312 1.00 95.88 114 GLY A C 1
ATOM 899 O O . GLY A 1 114 ? -10.298 -1.467 11.578 1.00 95.88 114 GLY A O 1
ATOM 900 N N . TRP A 1 115 ? -8.259 -0.612 12.024 1.00 95.12 115 TRP A N 1
ATOM 901 C CA . TRP A 1 115 ? -8.009 -1.371 13.248 1.00 95.12 115 TRP A CA 1
ATOM 902 C C . TRP A 1 115 ? -9.064 -1.072 14.316 1.00 95.12 115 TRP A C 1
ATOM 904 O O . TRP A 1 115 ? -9.419 0.088 14.535 1.00 95.12 115 TRP A O 1
ATOM 914 N N . GLN A 1 116 ? -9.526 -2.114 15.007 1.00 93.69 116 GLN A N 1
ATOM 915 C CA . GLN A 1 116 ? -10.428 -1.977 16.153 1.00 93.69 116 GLN A CA 1
ATOM 916 C C . GLN A 1 116 ? -9.663 -1.426 17.359 1.00 93.69 116 GLN A C 1
ATOM 918 O O . GLN A 1 116 ? -10.108 -0.473 17.996 1.00 93.69 116 GLN A O 1
ATOM 923 N N . ASP A 1 117 ? -8.476 -1.985 17.610 1.00 92.00 117 ASP A N 1
ATOM 924 C CA . ASP A 1 117 ? -7.500 -1.451 18.556 1.00 92.00 117 ASP A CA 1
ATOM 925 C C . ASP A 1 117 ? -6.119 -1.348 17.884 1.00 92.00 117 ASP A C 1
ATOM 927 O O . ASP A 1 117 ? -5.408 -2.350 17.795 1.00 92.00 117 ASP A O 1
ATOM 931 N N . PRO A 1 118 ? -5.713 -0.156 17.406 1.00 91.31 118 PRO A N 1
ATOM 932 C CA . PRO A 1 118 ? -4.410 0.051 16.774 1.00 91.31 118 PRO A CA 1
ATOM 933 C C . PRO A 1 118 ? -3.229 0.023 17.760 1.00 91.31 118 PRO A C 1
ATOM 935 O O . PRO A 1 118 ? -2.083 0.108 17.324 1.00 91.31 118 PRO A O 1
ATOM 938 N N . LYS A 1 119 ? -3.471 -0.037 19.078 1.00 91.94 119 LYS A N 1
ATOM 939 C CA . LYS A 1 119 ? -2.413 -0.142 20.099 1.00 91.94 119 LYS A CA 1
ATOM 940 C C . LYS A 1 119 ? -2.167 -1.581 20.550 1.00 91.94 119 LYS A C 1
ATOM 942 O O . LYS A 1 119 ? -1.241 -1.805 21.330 1.00 91.94 119 LYS A O 1
ATOM 947 N N . ALA A 1 120 ? -2.977 -2.522 20.072 1.00 92.94 120 ALA A N 1
ATOM 948 C CA . ALA A 1 120 ? -2.842 -3.935 20.374 1.00 92.94 120 ALA A CA 1
ATOM 949 C C . ALA A 1 120 ? -1.483 -4.490 19.890 1.00 92.94 120 ALA A C 1
ATOM 951 O O . ALA A 1 120 ? -0.890 -3.958 18.940 1.00 92.94 120 ALA A O 1
ATOM 952 N N . PRO A 1 121 ? -0.963 -5.556 20.525 1.00 93.81 121 PRO A N 1
ATOM 953 C CA . PRO A 1 121 ? 0.227 -6.250 2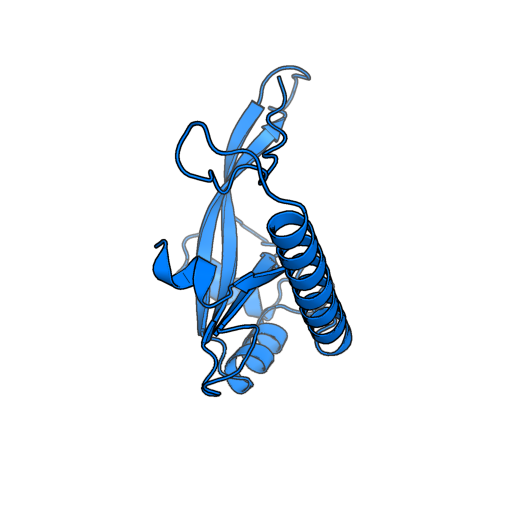0.042 1.00 93.81 121 PRO A CA 1
ATOM 954 C C . PRO A 1 121 ? -0.006 -6.864 18.652 1.00 93.81 121 PRO A C 1
ATOM 956 O O . PRO A 1 121 ? -1.135 -7.142 18.253 1.00 93.81 121 PRO A O 1
ATOM 959 N N . GLU A 1 122 ? 1.075 -7.123 17.913 1.00 93.12 122 GLU A N 1
ATOM 960 C CA . GLU A 1 122 ? 1.018 -7.604 16.522 1.00 93.12 122 GLU A CA 1
ATOM 961 C C . GLU A 1 122 ? 0.199 -8.894 16.340 1.00 93.12 122 GLU A C 1
ATOM 963 O O . GLU A 1 122 ? -0.516 -9.039 15.348 1.00 93.12 122 GLU A O 1
ATOM 968 N N . SER A 1 123 ? 0.237 -9.811 17.310 1.00 93.75 123 SER A N 1
ATOM 969 C CA . SER A 1 123 ? -0.566 -11.041 17.295 1.00 93.75 123 SER A CA 1
ATOM 970 C C . SER A 1 123 ? -2.073 -10.765 17.330 1.00 93.75 123 SER A C 1
ATOM 972 O O . SER A 1 123 ? -2.844 -11.430 16.639 1.00 93.75 123 SER A O 1
ATOM 974 N N . GLU A 1 124 ? -2.500 -9.762 18.097 1.00 95.75 124 GLU A N 1
ATOM 975 C CA . GLU A 1 124 ? -3.894 -9.320 18.164 1.00 95.75 124 GLU A CA 1
ATOM 976 C C . GLU A 1 124 ? -4.283 -8.488 16.939 1.00 95.75 124 GLU A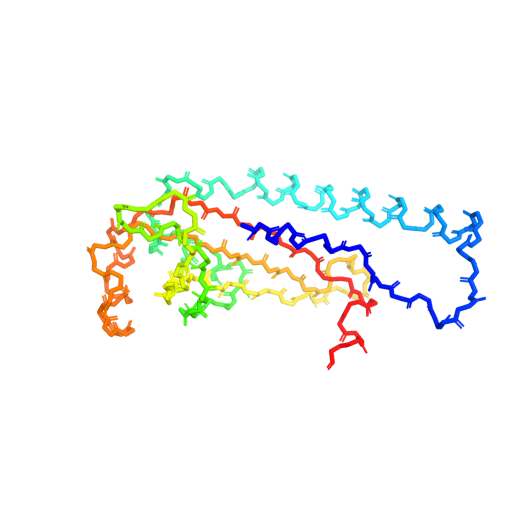 C 1
ATOM 978 O O . GLU A 1 124 ? -5.380 -8.643 16.413 1.00 95.75 124 GLU A O 1
ATOM 983 N N . LEU A 1 125 ? -3.382 -7.653 16.416 1.00 96.19 125 LEU A N 1
ATOM 984 C CA . LEU A 1 125 ? -3.614 -6.973 15.139 1.00 96.19 125 LEU A CA 1
ATOM 985 C C . LEU A 1 125 ? -3.803 -7.995 14.008 1.00 96.19 125 LEU A C 1
ATOM 987 O O . LEU A 1 125 ? -4.733 -7.885 13.212 1.00 96.19 125 LEU A O 1
ATOM 991 N N . SER A 1 126 ? -2.987 -9.047 13.979 1.00 95.44 126 SER A N 1
ATOM 992 C CA . SER A 1 126 ? -3.090 -10.114 12.981 1.00 95.44 126 SER A CA 1
ATOM 993 C C . SER A 1 126 ? -4.457 -10.803 13.005 1.00 95.44 126 SER A C 1
ATOM 995 O O . SER A 1 126 ? -5.018 -11.088 11.947 1.00 95.44 126 SER A O 1
ATOM 997 N N . SER A 1 127 ? -5.042 -11.022 14.188 1.00 95.06 127 SER A N 1
ATOM 998 C CA . SER A 1 127 ? -6.381 -11.616 14.294 1.00 95.06 127 SER A CA 1
ATOM 999 C C . SER A 1 127 ? -7.490 -10.658 13.836 1.00 95.06 1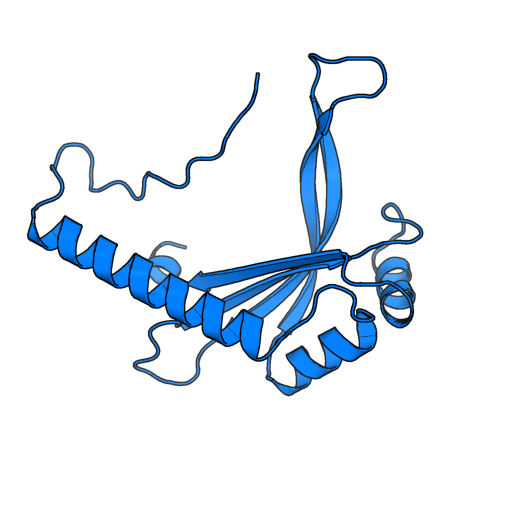27 SER A C 1
ATOM 1001 O O . SER A 1 127 ? -8.467 -11.098 13.224 1.00 95.06 127 SER A O 1
ATOM 1003 N N . GLN A 1 128 ? 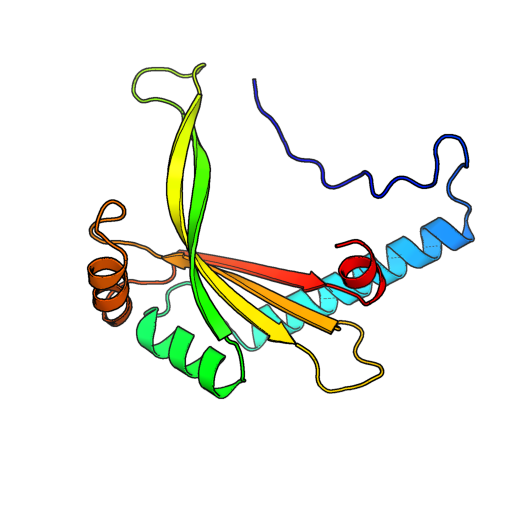-7.323 -9.343 14.034 1.00 95.62 128 GLN A N 1
ATOM 1004 C CA . GLN A 1 128 ? -8.282 -8.332 13.574 1.00 95.62 128 GLN A CA 1
ATOM 1005 C C . GLN A 1 128 ? -8.417 -8.293 12.043 1.00 95.62 128 GLN A C 1
ATOM 1007 O O . GLN A 1 128 ? -9.506 -7.999 11.546 1.00 95.62 128 GLN A O 1
ATOM 1012 N N . LEU A 1 129 ? -7.366 -8.633 11.282 1.00 95.88 129 LEU A N 1
ATOM 1013 C CA . LEU A 1 129 ? -7.372 -8.605 9.809 1.00 95.88 129 LEU A CA 1
ATOM 1014 C C . LEU A 1 129 ? -8.544 -9.380 9.189 1.00 95.88 129 LEU A C 1
ATOM 1016 O O . LEU A 1 129 ? -9.055 -8.983 8.145 1.00 95.88 129 LEU A O 1
ATOM 1020 N N . ALA A 1 130 ? -9.013 -10.452 9.834 1.00 94.69 130 ALA A N 1
ATOM 1021 C CA . ALA A 1 130 ? -10.146 -11.245 9.356 1.00 94.69 130 ALA A CA 1
ATOM 1022 C C . ALA A 1 130 ? -11.475 -10.464 9.294 1.00 94.69 130 ALA A C 1
ATOM 1024 O O . ALA A 1 130 ? -12.402 -10.898 8.614 1.00 94.69 130 ALA A O 1
ATOM 1025 N N . SER A 1 131 ? -11.572 -9.335 10.000 1.00 93.69 131 SER A N 1
ATOM 1026 C CA . SER A 1 131 ? -12.800 -8.541 10.141 1.00 93.69 131 SER A CA 1
ATOM 1027 C C . SER A 1 131 ? -12.613 -7.047 9.856 1.00 93.69 131 SER A C 1
ATOM 1029 O O . SER A 1 131 ? -13.583 -6.358 9.545 1.00 93.69 131 SER A O 1
ATOM 1031 N N . SER A 1 132 ? -11.381 -6.539 9.924 1.00 96.75 132 SER A N 1
ATOM 1032 C CA . SER A 1 132 ? -11.063 -5.143 9.632 1.00 96.75 132 SER A CA 1
ATOM 1033 C C . SER A 1 132 ? -11.074 -4.849 8.135 1.00 96.75 132 SER A C 1
ATOM 1035 O O . SER A 1 132 ? -10.729 -5.690 7.305 1.00 96.75 132 SER A O 1
ATOM 1037 N N . VAL A 1 133 ? -11.430 -3.614 7.790 1.00 97.88 133 VAL A N 1
ATOM 1038 C CA . VAL A 1 133 ? -11.516 -3.143 6.402 1.00 97.88 133 VAL A CA 1
ATOM 1039 C C . VAL A 1 133 ? -10.280 -2.330 6.028 1.00 97.88 133 VAL A C 1
ATOM 1041 O O . VAL A 1 133 ? -9.776 -1.552 6.839 1.00 97.88 133 VAL A O 1
ATOM 1044 N N . ILE A 1 134 ? -9.810 -2.470 4.791 1.00 98.06 134 ILE A N 1
ATOM 1045 C CA . ILE A 1 134 ? -8.766 -1.614 4.218 1.00 98.06 134 ILE A CA 1
ATOM 1046 C C . ILE A 1 134 ? -9.360 -0.223 3.966 1.00 98.06 134 ILE A C 1
ATOM 1048 O O . ILE A 1 134 ? -10.249 -0.048 3.130 1.00 98.06 134 ILE A O 1
ATOM 1052 N N . THR A 1 135 ? -8.878 0.786 4.685 1.00 97.06 135 THR 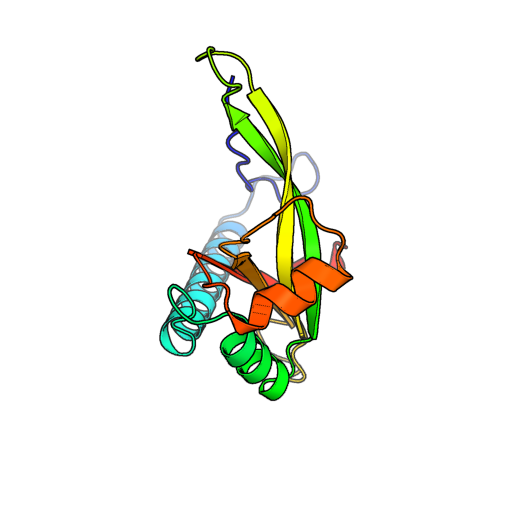A N 1
ATOM 1053 C CA . THR A 1 135 ? -9.377 2.167 4.599 1.00 97.06 135 THR A CA 1
ATOM 1054 C C . THR A 1 135 ? -8.679 2.968 3.511 1.00 97.06 135 THR A C 1
ATOM 1056 O O . THR A 1 135 ? -9.293 3.843 2.894 1.00 97.06 135 THR A O 1
ATOM 1059 N N . ASP A 1 136 ? -7.415 2.652 3.240 1.00 95.19 136 ASP A N 1
ATOM 1060 C CA . ASP A 1 136 ? -6.653 3.230 2.143 1.00 95.19 136 ASP A CA 1
ATOM 1061 C C . ASP A 1 136 ? -5.492 2.324 1.723 1.00 95.19 136 ASP A C 1
ATOM 1063 O O . ASP A 1 136 ? -5.140 1.369 2.416 1.00 95.19 136 ASP A O 1
ATOM 1067 N N . ARG A 1 137 ? -4.902 2.634 0.571 1.00 94.38 137 ARG A N 1
ATOM 1068 C CA . ARG A 1 137 ? -3.809 1.890 -0.044 1.00 94.38 137 ARG A CA 1
ATOM 1069 C C . ARG A 1 137 ? -2.902 2.817 -0.837 1.00 94.38 137 ARG A C 1
ATOM 1071 O O . ARG A 1 137 ? -3.375 3.753 -1.484 1.00 94.38 137 ARG A O 1
ATOM 1078 N N . VAL A 1 138 ? -1.614 2.509 -0.832 1.00 94.75 138 VAL A N 1
ATOM 1079 C CA . VAL A 1 138 ? -0.602 3.185 -1.640 1.00 94.75 138 VAL A CA 1
ATOM 1080 C C . VAL A 1 138 ? 0.227 2.129 -2.350 1.00 94.75 138 VAL A C 1
ATOM 1082 O O . VAL A 1 138 ? 0.855 1.304 -1.696 1.00 94.75 138 VAL A O 1
ATOM 1085 N N . PHE A 1 139 ? 0.239 2.180 -3.678 1.00 95.62 139 PHE A N 1
ATOM 1086 C CA . PHE A 1 139 ? 1.144 1.395 -4.508 1.00 95.62 139 PHE A CA 1
ATOM 1087 C C . PHE A 1 139 ? 2.376 2.230 -4.862 1.00 95.62 139 PHE A C 1
ATOM 1089 O O . PHE A 1 139 ? 2.249 3.396 -5.255 1.00 95.62 139 PHE A O 1
ATOM 1096 N N . ARG A 1 140 ? 3.557 1.625 -4.753 1.00 93.81 140 ARG A N 1
ATOM 1097 C CA . ARG A 1 140 ? 4.829 2.176 -5.215 1.00 93.81 140 ARG A CA 1
ATOM 1098 C C . ARG A 1 140 ? 5.538 1.139 -6.074 1.00 93.81 140 ARG A C 1
ATOM 1100 O O . ARG A 1 140 ? 5.605 -0.034 -5.720 1.00 93.81 140 ARG A O 1
ATOM 1107 N N . CYS A 1 141 ? 6.075 1.614 -7.185 1.00 92.75 141 CYS A N 1
ATOM 1108 C CA . CYS A 1 141 ? 6.928 0.845 -8.063 1.00 92.75 141 CYS A CA 1
ATOM 1109 C C . CYS A 1 141 ? 8.370 1.310 -7.881 1.00 92.75 141 CYS A C 1
ATOM 1111 O O . CYS A 1 141 ? 8.634 2.498 -8.071 1.00 92.75 141 CYS A O 1
ATOM 1113 N N . ASP A 1 142 ? 9.264 0.397 -7.511 1.00 91.25 142 ASP A N 1
ATOM 1114 C CA . ASP A 1 142 ? 10.695 0.668 -7.425 1.00 91.25 142 ASP A CA 1
ATOM 1115 C C . ASP A 1 142 ? 11.388 0.104 -8.668 1.00 91.25 142 ASP A C 1
ATOM 1117 O O . ASP A 1 142 ? 11.252 -1.073 -9.018 1.00 91.25 142 ASP A O 1
ATOM 1121 N N . THR A 1 143 ? 12.139 0.967 -9.345 1.00 88.06 143 THR A N 1
ATOM 1122 C CA . THR A 1 143 ? 12.908 0.620 -10.541 1.00 88.06 143 THR A CA 1
ATOM 1123 C C . THR A 1 143 ? 14.285 0.072 -10.161 1.00 88.06 143 THR A C 1
ATOM 1125 O O . THR A 1 143 ? 14.753 0.214 -9.028 1.00 88.06 143 THR A O 1
ATOM 1128 N N . ALA A 1 144 ? 15.016 -0.489 -11.129 1.00 82.19 144 ALA A N 1
ATOM 1129 C CA . ALA A 1 144 ? 16.400 -0.927 -10.916 1.00 82.19 144 ALA A CA 1
ATOM 1130 C C . ALA A 1 144 ? 17.318 0.191 -10.369 1.00 82.19 144 ALA A C 1
ATOM 1132 O O . ALA A 1 144 ? 18.286 -0.088 -9.656 1.00 82.19 144 ALA A O 1
ATOM 1133 N N . SER A 1 145 ? 17.030 1.452 -10.704 1.00 77.62 145 SER A N 1
ATOM 1134 C CA . SER A 1 145 ? 17.762 2.622 -10.209 1.00 77.62 145 SER A CA 1
ATOM 1135 C C . SER A 1 145 ? 17.517 2.878 -8.720 1.00 77.62 145 SER A C 1
ATOM 1137 O O . SER A 1 145 ? 18.432 3.321 -8.026 1.00 77.62 145 SER A O 1
ATOM 1139 N N . ASP A 1 146 ? 16.312 2.582 -8.232 1.00 78.12 146 ASP A N 1
ATOM 1140 C CA . ASP A 1 146 ? 15.904 2.793 -6.842 1.00 78.12 146 ASP A CA 1
ATOM 1141 C C . ASP A 1 146 ? 16.470 1.705 -5.925 1.00 78.12 146 ASP A C 1
ATOM 1143 O O . ASP A 1 146 ? 16.982 2.003 -4.846 1.00 78.12 146 ASP A O 1
ATOM 1147 N N . VAL A 1 147 ? 16.461 0.450 -6.386 1.00 74.25 147 VAL A N 1
ATOM 1148 C CA . VAL A 1 147 ? 16.986 -0.697 -5.627 1.00 74.25 147 VAL A CA 1
ATOM 1149 C C . VAL A 1 147 ? 18.502 -0.599 -5.436 1.00 74.25 147 VAL A C 1
ATOM 1151 O O . VAL A 1 147 ? 18.998 -0.837 -4.341 1.00 74.25 147 VAL A O 1
ATOM 1154 N N . LYS A 1 148 ? 19.255 -0.173 -6.462 1.00 67.50 148 LYS A N 1
ATOM 1155 C CA . LYS A 1 148 ? 20.724 -0.009 -6.380 1.00 67.50 148 LYS A CA 1
ATOM 1156 C C . LYS A 1 148 ? 21.190 1.072 -5.398 1.00 67.50 148 LYS A C 1
ATOM 1158 O O . LYS A 1 148 ? 22.384 1.155 -5.127 1.00 67.50 148 LYS A O 1
ATOM 1163 N N . ARG A 1 149 ? 20.288 1.951 -4.954 1.00 57.66 149 ARG A N 1
ATOM 1164 C CA . ARG A 1 149 ? 20.589 3.081 -4.062 1.00 57.66 149 ARG A CA 1
ATOM 1165 C C . ARG A 1 149 ? 20.244 2.808 -2.595 1.00 57.66 149 ARG A C 1
ATOM 1167 O O . ARG A 1 149 ? 20.459 3.701 -1.778 1.00 57.66 149 ARG A O 1
ATOM 1174 N N . ARG A 1 150 ? 19.701 1.631 -2.278 1.00 54.84 150 ARG A N 1
ATOM 1175 C CA . ARG A 1 150 ? 19.525 1.150 -0.900 1.00 54.84 150 ARG A CA 1
ATOM 1176 C C . ARG A 1 150 ? 20.797 0.483 -0.399 1.00 54.84 150 ARG A C 1
ATOM 1178 O O . ARG A 1 150 ? 21.077 0.658 0.804 1.00 54.84 150 ARG A O 1
#

pLDDT: mean 85.52, std 16.95, range [28.77, 98.06]

Organism: NCBI:txid1091042

Secondary structure (DSSP, 8-state):
------------STT-PPPHHHHHHHHHHHHHHHHHHHHHHHH---TTSBHHHHHHHHHHTT-EEEEEEEEEEEEPTT-SS-EEEEEEEEEEEEEE--STT-S-SEEEEEEEE--S-TTS-HHHHHHHTTT-BEEEEEEEEE-HHHHTT-

Foldseek 3Di:
DDDPPPPPDPDDPPPDDQDPVNVVVVVVLVVVFVVVVVVCCVVQVQAFDQQVVSVVVVVVVVKDKDKDWDQDWDDPPPDPPDTGTDTFIKMKIKDADPDPPDQQRMKIKIFDKPDPDRVDPRVVSVVCSRPIGGNDMDIGGDGPVRVVVD

Sequence (150 aa):
MGSLSLLACTEPSPGRPITEEGWKRVEQEVKLTRLEREKFDASHPLKGQVAGPALRQLHDEEYVCHIGYLDLPRIAKGTLATFEFVRTPMVFCMQGSTQPDDFCVERHVNLNIGWQDPKAPESELSSQLASSVITDRVFRCDTASDVKRR